Protein AF-A0A1F6RNA6-F1 (afdb_monomer_lite)

Sequence (163 aa):
MFTHADPSDFGRINEKRFFEIVRRLQYRAPHWFFTLERATVPTDVRGIDAFALIRKRSDPDTVIRVPIQIKSSKKGIEQHYRKHPSHWVDGVVLLVVNDIRNDREIFTEFLERLFEIWKKDWTYEPFFARLYAEPLDKRGRKIRDELIARESSRRKKPFSPEN

Radius of gyration: 17.15 Å; chains: 1; bounding box: 53×46×42 Å

Structure (mmCIF, N/CA/C/O backbone):
data_AF-A0A1F6RNA6-F1
#
_entry.id   AF-A0A1F6RNA6-F1
#
loop_
_atom_site.group_PDB
_atom_site.id
_atom_site.type_symbol
_atom_site.label_atom_id
_atom_site.label_alt_id
_atom_site.label_comp_id
_atom_site.label_asym_id
_atom_site.label_entity_id
_atom_site.label_seq_id
_atom_site.pdbx_PDB_ins_code
_atom_site.Cartn_x
_atom_site.Cartn_y
_atom_site.Cartn_z
_atom_site.occupancy
_atom_site.B_iso_or_equiv
_atom_site.auth_seq_id
_atom_site.auth_comp_id
_atom_site.auth_asym_id
_atom_site.auth_atom_id
_atom_site.pdbx_PDB_model_num
ATOM 1 N N . MET A 1 1 ? 34.340 -5.722 -5.968 1.00 32.03 1 MET A N 1
ATOM 2 C CA . MET A 1 1 ? 33.543 -5.915 -7.198 1.00 32.03 1 MET A CA 1
ATOM 3 C C . MET A 1 1 ? 32.099 -5.588 -6.835 1.00 32.03 1 MET A C 1
ATOM 5 O O . MET A 1 1 ? 31.457 -6.395 -6.179 1.00 32.03 1 MET A O 1
ATOM 9 N N . PHE A 1 2 ? 31.636 -4.363 -7.097 1.00 30.92 2 PHE A N 1
ATOM 10 C CA . PHE A 1 2 ? 30.261 -3.970 -6.775 1.00 30.92 2 PHE A CA 1
ATOM 11 C C . PHE A 1 2 ? 29.346 -4.549 -7.852 1.00 30.92 2 PHE A C 1
ATOM 13 O O . PHE A 1 2 ? 29.357 -4.092 -8.992 1.00 30.92 2 PHE A O 1
ATOM 20 N N . THR A 1 3 ? 28.606 -5.601 -7.519 1.00 35.97 3 THR A N 1
ATOM 21 C CA . THR A 1 3 ? 27.521 -6.087 -8.364 1.00 35.97 3 THR A CA 1
ATOM 22 C C . THR A 1 3 ? 26.463 -4.988 -8.408 1.00 35.97 3 THR A C 1
ATOM 24 O O . THR A 1 3 ? 25.811 -4.693 -7.408 1.00 35.97 3 THR A O 1
ATOM 27 N N . HIS A 1 4 ? 26.334 -4.319 -9.555 1.00 36.16 4 HIS A N 1
ATOM 28 C CA . HIS A 1 4 ? 25.225 -3.412 -9.822 1.00 36.16 4 HIS A CA 1
ATOM 29 C C . HIS A 1 4 ? 23.932 -4.232 -9.799 1.00 36.16 4 HIS A C 1
ATOM 31 O O . HIS A 1 4 ? 23.542 -4.810 -10.809 1.00 36.16 4 HIS A O 1
ATOM 37 N N . ALA A 1 5 ? 23.306 -4.342 -8.626 1.00 39.53 5 ALA A N 1
ATOM 38 C CA . ALA A 1 5 ? 21.959 -4.874 -8.521 1.00 39.53 5 ALA A CA 1
ATOM 39 C C . ALA A 1 5 ? 21.039 -4.023 -9.410 1.00 39.53 5 ALA A C 1
ATOM 41 O O . ALA A 1 5 ? 21.130 -2.791 -9.422 1.00 39.53 5 ALA A O 1
ATOM 42 N N . ASP A 1 6 ? 20.200 -4.689 -10.199 1.00 45.91 6 ASP A N 1
ATOM 43 C CA . ASP A 1 6 ? 19.258 -4.037 -11.100 1.00 45.91 6 ASP A CA 1
ATOM 44 C C . ASP A 1 6 ? 18.337 -3.116 -10.265 1.00 45.91 6 ASP A C 1
ATOM 46 O O . ASP A 1 6 ? 17.912 -3.502 -9.171 1.00 45.91 6 ASP A O 1
ATOM 50 N N . PRO A 1 7 ? 18.004 -1.892 -10.714 1.00 54.31 7 PRO A N 1
ATOM 51 C CA . PRO A 1 7 ? 17.048 -1.021 -10.023 1.00 54.31 7 PRO A CA 1
ATOM 52 C C . PRO A 1 7 ? 15.725 -1.714 -9.641 1.00 54.31 7 PRO A C 1
ATOM 54 O O . PRO A 1 7 ? 15.108 -1.359 -8.632 1.00 54.31 7 PRO A O 1
ATOM 57 N N . SER A 1 8 ? 15.304 -2.724 -10.410 1.00 59.47 8 SER A N 1
ATOM 58 C CA . SER A 1 8 ? 14.145 -3.566 -10.095 1.00 59.47 8 SER A CA 1
ATOM 59 C C . SER A 1 8 ? 14.354 -4.469 -8.870 1.00 59.47 8 SER A C 1
ATOM 61 O O . SER A 1 8 ? 13.407 -4.698 -8.112 1.00 59.47 8 SER A O 1
ATOM 63 N N . ASP A 1 9 ? 15.584 -4.910 -8.598 1.00 64.44 9 ASP A N 1
ATOM 64 C CA . ASP A 1 9 ? 15.924 -5.686 -7.404 1.00 64.44 9 ASP A CA 1
ATOM 65 C C . ASP A 1 9 ? 15.862 -4.823 -6.138 1.00 64.44 9 ASP A C 1
ATOM 67 O O . ASP A 1 9 ? 15.331 -5.272 -5.119 1.00 64.44 9 ASP A O 1
ATOM 71 N N . PHE A 1 10 ? 16.304 -3.561 -6.205 1.00 70.38 10 PHE A N 1
ATOM 72 C CA . PHE A 1 10 ? 16.179 -2.617 -5.087 1.00 70.38 10 PHE A CA 1
ATOM 73 C C . PHE A 1 10 ? 14.720 -2.285 -4.758 1.00 70.38 10 PHE A C 1
ATOM 75 O O . PHE A 1 10 ? 14.354 -2.222 -3.582 1.00 70.38 10 PHE A O 1
ATOM 82 N N . GLY A 1 11 ? 13.870 -2.102 -5.776 1.00 76.38 11 GLY A N 1
ATOM 83 C CA . GLY A 1 11 ? 12.427 -1.932 -5.579 1.00 76.38 11 GLY A CA 1
ATOM 84 C C . GLY A 1 11 ? 11.829 -3.109 -4.807 1.00 76.38 11 GLY A C 1
ATOM 85 O O . GLY A 1 11 ? 11.191 -2.920 -3.772 1.00 76.38 11 GLY A O 1
ATOM 86 N N . ARG A 1 12 ? 12.154 -4.333 -5.234 1.00 82.62 12 ARG A N 1
ATOM 87 C CA . ARG A 1 12 ? 11.665 -5.562 -4.602 1.00 82.62 12 ARG A CA 1
ATOM 88 C C . ARG A 1 12 ? 12.187 -5.767 -3.179 1.00 82.62 12 ARG A C 1
ATOM 90 O O . ARG A 1 12 ? 11.457 -6.281 -2.334 1.00 82.62 12 ARG A O 1
ATOM 97 N N . ILE A 1 13 ? 13.445 -5.420 -2.905 1.00 88.12 13 ILE A N 1
ATOM 98 C CA . ILE A 1 13 ? 14.023 -5.507 -1.553 1.00 88.12 13 ILE A CA 1
ATOM 99 C C . ILE A 1 13 ? 13.262 -4.583 -0.601 1.00 88.12 13 ILE A C 1
ATOM 101 O O . ILE A 1 13 ? 12.863 -5.019 0.478 1.00 88.12 13 ILE A O 1
ATOM 105 N N . ASN A 1 14 ? 13.006 -3.343 -1.018 1.00 90.00 14 ASN A N 1
ATOM 106 C CA . ASN A 1 14 ? 12.277 -2.370 -0.206 1.00 90.00 14 ASN A CA 1
ATOM 107 C C . ASN A 1 14 ? 10.819 -2.779 0.012 1.00 90.00 14 ASN A C 1
ATOM 109 O O . ASN A 1 14 ? 10.318 -2.700 1.132 1.00 90.00 14 ASN A O 1
ATOM 113 N N . GLU A 1 15 ? 10.162 -3.289 -1.027 1.00 92.00 15 GLU A N 1
ATOM 114 C CA . GLU A 1 15 ? 8.820 -3.845 -0.907 1.00 92.00 15 GLU A CA 1
ATOM 115 C C . GLU A 1 15 ? 8.806 -5.022 0.078 1.00 92.00 15 GLU A C 1
ATOM 117 O O . GLU A 1 15 ? 8.054 -5.014 1.051 1.00 92.00 15 GLU A O 1
ATOM 122 N N . LYS A 1 16 ? 9.688 -6.016 -0.098 1.00 93.00 16 LYS A N 1
ATOM 123 C CA . LYS A 1 16 ? 9.806 -7.158 0.821 1.00 93.00 16 LYS A CA 1
ATOM 124 C C . LYS A 1 16 ? 10.027 -6.702 2.264 1.00 93.00 16 LYS A C 1
ATOM 126 O O . LYS A 1 16 ? 9.330 -7.192 3.153 1.00 93.00 16 LYS A O 1
ATOM 131 N N . ARG A 1 17 ? 10.930 -5.744 2.477 1.00 94.38 17 ARG A N 1
ATOM 132 C CA . ARG A 1 17 ? 11.189 -5.160 3.793 1.00 94.38 17 ARG A CA 1
ATOM 133 C C . ARG A 1 17 ? 9.930 -4.534 4.387 1.00 94.38 17 ARG A C 1
ATOM 135 O O . ARG A 1 17 ? 9.650 -4.770 5.555 1.00 94.38 17 ARG A O 1
ATOM 142 N N . PHE A 1 18 ? 9.145 -3.788 3.610 1.00 96.62 18 PHE A N 1
ATOM 143 C CA . PHE A 1 18 ? 7.899 -3.196 4.102 1.00 96.62 18 PHE A CA 1
ATOM 144 C C . PHE A 1 18 ? 6.913 -4.249 4.623 1.00 96.62 18 PHE A C 1
ATOM 146 O O . PHE A 1 18 ? 6.406 -4.124 5.737 1.00 96.62 18 PHE A O 1
ATOM 153 N N . PHE A 1 19 ? 6.696 -5.328 3.867 1.00 96.38 19 PHE A N 1
ATOM 154 C CA . PHE A 1 19 ? 5.843 -6.431 4.321 1.00 96.38 19 PHE A CA 1
ATOM 155 C C . PHE A 1 19 ? 6.368 -7.078 5.611 1.00 96.38 19 PHE A C 1
ATOM 157 O O . PHE A 1 19 ? 5.586 -7.419 6.498 1.00 96.38 19 PHE A O 1
ATOM 164 N N . GLU A 1 20 ? 7.687 -7.230 5.746 1.00 96.25 20 GLU A N 1
ATOM 165 C CA . GLU A 1 20 ? 8.304 -7.752 6.968 1.00 96.25 20 GLU A CA 1
ATOM 166 C C . GLU A 1 20 ? 8.143 -6.804 8.161 1.00 96.25 20 GLU A C 1
ATOM 168 O O . GLU A 1 20 ? 7.859 -7.279 9.263 1.00 96.25 20 GLU A O 1
ATOM 173 N N . ILE A 1 21 ? 8.275 -5.489 7.952 1.00 96.25 21 ILE A N 1
ATOM 174 C CA . ILE A 1 21 ? 8.023 -4.456 8.967 1.00 96.25 21 ILE A CA 1
ATOM 175 C C . ILE A 1 21 ? 6.588 -4.576 9.479 1.00 96.25 21 ILE A C 1
ATOM 177 O O . ILE A 1 21 ? 6.386 -4.730 10.684 1.00 96.25 21 ILE A O 1
ATOM 181 N N . VAL A 1 22 ? 5.604 -4.554 8.573 1.00 96.56 22 VAL A N 1
ATOM 182 C CA . VAL A 1 22 ? 4.184 -4.612 8.943 1.00 96.56 22 VAL A CA 1
ATOM 183 C C . VAL A 1 22 ? 3.884 -5.906 9.687 1.00 96.56 22 VAL A C 1
ATOM 185 O O . VAL A 1 22 ? 3.354 -5.845 10.790 1.00 96.56 22 VAL A O 1
ATOM 188 N N . ARG A 1 23 ? 4.319 -7.062 9.171 1.00 95.62 23 ARG A N 1
ATOM 189 C CA . ARG A 1 23 ? 4.135 -8.358 9.844 1.00 95.62 23 ARG A CA 1
ATOM 190 C C . ARG A 1 23 ? 4.731 -8.375 11.254 1.00 95.62 23 ARG A C 1
ATOM 192 O O . ARG A 1 23 ? 4.110 -8.887 12.178 1.00 95.62 23 ARG A O 1
ATOM 199 N N . ARG A 1 24 ? 5.943 -7.836 11.433 1.00 95.81 24 ARG A N 1
ATOM 200 C CA . ARG A 1 24 ? 6.630 -7.814 12.736 1.00 95.81 24 ARG A CA 1
ATOM 201 C C . ARG A 1 24 ? 5.976 -6.862 13.729 1.00 95.81 24 ARG A C 1
ATOM 203 O O . ARG A 1 24 ? 6.027 -7.136 14.922 1.00 95.81 24 ARG A O 1
ATOM 210 N N . LEU A 1 25 ? 5.423 -5.744 13.265 1.00 95.19 25 LEU A N 1
ATOM 211 C CA . LEU A 1 25 ? 4.886 -4.679 14.118 1.00 95.19 25 LEU A CA 1
ATOM 212 C C . LEU A 1 25 ? 3.356 -4.676 14.212 1.00 95.19 25 LEU A C 1
ATOM 214 O O . LEU A 1 25 ? 2.805 -3.867 14.952 1.00 95.19 25 LEU A O 1
ATOM 218 N N . GLN A 1 26 ? 2.674 -5.607 13.543 1.00 93.69 26 GLN A N 1
ATOM 219 C CA . GLN A 1 26 ? 1.212 -5.705 13.505 1.00 93.69 26 GLN A CA 1
ATOM 220 C C . GLN A 1 26 ? 0.562 -5.784 14.890 1.00 93.69 26 GLN A C 1
ATOM 222 O O . GLN A 1 26 ? -0.517 -5.240 15.077 1.00 93.69 26 GLN A O 1
ATOM 227 N N . TYR A 1 27 ? 1.228 -6.370 15.888 1.00 92.94 27 TYR A N 1
ATOM 228 C CA . TYR A 1 27 ? 0.729 -6.403 17.272 1.00 92.94 27 TYR A CA 1
ATOM 229 C C . TYR A 1 27 ? 0.565 -5.008 17.910 1.00 92.94 27 TYR A C 1
ATOM 231 O O . TYR A 1 27 ? -0.101 -4.877 18.931 1.00 92.94 27 TYR A O 1
ATOM 239 N N . ARG A 1 28 ? 1.197 -3.971 17.340 1.00 93.75 28 ARG A N 1
ATOM 240 C CA . ARG A 1 28 ? 1.052 -2.564 17.750 1.00 93.75 28 ARG A CA 1
ATOM 241 C C . ARG A 1 28 ? -0.011 -1.821 16.949 1.00 93.75 28 ARG A C 1
ATOM 243 O O . ARG A 1 28 ? -0.246 -0.644 17.212 1.00 93.75 28 ARG A O 1
ATOM 250 N N . ALA A 1 29 ? -0.575 -2.455 15.926 1.00 94.81 29 ALA A N 1
ATOM 251 C CA . ALA A 1 29 ? -1.545 -1.810 15.073 1.00 94.81 29 ALA A CA 1
ATOM 252 C C . ALA A 1 29 ? -2.869 -1.599 15.828 1.00 94.81 29 ALA A C 1
ATOM 254 O O . ALA A 1 29 ? -3.242 -2.410 16.680 1.00 94.81 29 ALA A O 1
ATOM 255 N N . PRO A 1 30 ? -3.596 -0.518 15.525 1.00 96.06 30 PRO A N 1
ATOM 256 C CA . PRO A 1 30 ? -4.921 -0.293 16.080 1.00 96.06 30 PRO A CA 1
ATOM 257 C C . PRO A 1 30 ? -5.912 -1.361 15.598 1.00 96.06 30 PRO A C 1
ATOM 259 O O . PRO A 1 30 ? -5.775 -1.902 14.506 1.00 96.06 30 PRO A O 1
ATOM 262 N N . HIS A 1 31 ? -6.966 -1.607 16.381 1.00 95.19 31 HIS A N 1
ATOM 263 C CA . HIS A 1 31 ? -7.971 -2.652 16.119 1.00 95.19 31 HIS A CA 1
ATOM 264 C C . HIS A 1 31 ? -8.744 -2.493 14.794 1.00 95.19 31 HIS A C 1
ATOM 266 O O . HIS A 1 31 ? -9.421 -3.429 14.359 1.00 95.19 31 HIS A O 1
ATOM 272 N N . TRP A 1 32 ? -8.699 -1.306 14.180 1.00 96.31 32 TRP A N 1
ATOM 273 C CA . TRP A 1 32 ? -9.286 -1.048 12.867 1.00 96.31 32 TRP A CA 1
ATOM 274 C C . TRP A 1 32 ? -8.375 -1.491 11.716 1.00 96.31 32 TRP A C 1
ATOM 276 O O . TRP A 1 32 ? -8.862 -1.640 10.602 1.00 96.31 32 TRP A O 1
ATOM 286 N N . PHE A 1 33 ? -7.081 -1.729 11.949 1.00 97.38 33 PHE A N 1
ATOM 287 C CA . PHE A 1 33 ? -6.173 -2.308 10.961 1.00 97.38 33 PHE A CA 1
ATOM 288 C C . PHE A 1 33 ? -6.158 -3.830 11.100 1.00 97.38 33 PHE A C 1
ATOM 290 O O . PHE A 1 33 ? -5.883 -4.356 12.176 1.00 97.38 33 PHE A O 1
ATOM 297 N N . PHE A 1 34 ? -6.430 -4.539 10.006 1.00 93.00 34 PHE A N 1
ATOM 298 C CA . PHE A 1 34 ? -6.501 -5.995 10.016 1.00 93.00 34 PHE A CA 1
ATOM 299 C C . PHE A 1 34 ? -5.202 -6.638 9.536 1.00 93.00 34 PHE A C 1
ATOM 301 O O . PHE A 1 34 ? -4.567 -7.373 10.287 1.00 93.00 34 PHE A O 1
ATOM 308 N N . THR A 1 35 ? -4.802 -6.378 8.289 1.00 94.94 35 THR A N 1
ATOM 309 C CA . THR A 1 35 ? -3.617 -6.995 7.676 1.00 94.94 35 THR A CA 1
ATOM 310 C C . THR A 1 35 ? -3.173 -6.242 6.417 1.00 94.94 35 THR A C 1
ATOM 312 O O . THR A 1 35 ? -3.804 -5.272 5.993 1.00 94.94 35 THR A O 1
ATOM 315 N N . LEU A 1 36 ? -2.083 -6.707 5.808 1.00 96.69 36 LEU A N 1
ATOM 316 C CA . LEU A 1 36 ? -1.556 -6.233 4.534 1.00 96.69 36 LEU A CA 1
ATOM 317 C C . LEU A 1 36 ? -1.461 -7.394 3.531 1.00 96.69 36 LEU A C 1
ATOM 319 O O . LEU A 1 36 ? -0.827 -8.412 3.802 1.00 96.69 36 LEU A O 1
ATOM 323 N N . GLU A 1 37 ? -2.048 -7.214 2.352 1.00 95.75 37 GLU A N 1
ATOM 324 C CA . GLU A 1 37 ? -2.009 -8.160 1.235 1.00 95.75 37 GLU A CA 1
ATOM 325 C C . GLU A 1 37 ? -1.065 -7.674 0.135 1.00 95.75 37 GLU A C 1
ATOM 327 O O . GLU A 1 37 ? -1.009 -6.483 -0.169 1.00 95.75 37 GLU A O 1
ATOM 332 N N . ARG A 1 38 ? -0.352 -8.602 -0.511 1.00 94.88 38 ARG A N 1
ATOM 333 C CA . ARG A 1 38 ? 0.388 -8.304 -1.746 1.00 94.88 38 ARG A CA 1
ATOM 334 C C . ARG A 1 38 ? -0.584 -8.122 -2.902 1.00 94.88 38 ARG A C 1
ATOM 336 O O . ARG A 1 38 ? -1.554 -8.871 -3.022 1.00 94.88 38 ARG A O 1
ATOM 343 N N . ALA A 1 39 ? -0.307 -7.153 -3.766 1.00 92.94 39 ALA A N 1
ATOM 344 C CA . ALA A 1 39 ? -1.038 -7.011 -5.009 1.00 92.94 39 ALA A CA 1
ATOM 345 C C . ALA A 1 39 ? -0.788 -8.213 -5.933 1.00 92.94 39 ALA A C 1
ATOM 347 O O . ALA A 1 39 ? 0.283 -8.821 -5.938 1.00 92.94 39 ALA A O 1
ATOM 348 N N . THR A 1 40 ? -1.795 -8.558 -6.733 1.00 88.81 40 THR A N 1
ATOM 349 C CA . THR A 1 40 ? -1.621 -9.536 -7.812 1.00 88.81 40 THR A CA 1
ATOM 350 C C . THR A 1 40 ? -0.812 -8.917 -8.949 1.00 88.81 40 THR A C 1
ATOM 352 O O . THR A 1 40 ? -0.833 -7.698 -9.113 1.00 88.81 40 THR A O 1
ATOM 355 N N . VAL A 1 41 ? -0.164 -9.733 -9.789 1.00 85.56 41 VAL A N 1
ATOM 356 C CA . VAL A 1 41 ? 0.604 -9.230 -10.945 1.00 85.56 41 VAL A CA 1
ATOM 357 C C . VAL A 1 41 ? -0.205 -8.249 -11.817 1.00 85.56 41 VAL A C 1
ATOM 359 O O . VAL A 1 41 ? 0.323 -7.185 -12.135 1.00 85.56 41 VAL A O 1
ATOM 362 N N . PRO A 1 42 ? -1.481 -8.514 -12.181 1.00 85.81 42 PRO A N 1
ATOM 363 C CA . PRO A 1 42 ? -2.299 -7.548 -12.922 1.00 85.81 42 PRO A CA 1
ATOM 364 C C . PRO A 1 42 ? -2.531 -6.208 -12.216 1.00 85.81 42 PRO A C 1
ATOM 366 O O . PRO A 1 42 ? -2.769 -5.209 -12.890 1.00 85.81 42 PRO A O 1
ATOM 369 N N . THR A 1 43 ? -2.506 -6.180 -10.887 1.00 89.31 43 THR A N 1
ATOM 370 C CA . THR A 1 43 ? -2.680 -4.959 -10.094 1.00 89.31 43 THR A CA 1
ATOM 371 C C . THR A 1 43 ? -1.347 -4.218 -9.926 1.00 89.31 43 THR A C 1
ATOM 373 O O . THR A 1 43 ? -1.305 -3.003 -10.096 1.00 89.31 43 THR A O 1
ATOM 376 N N . ASP A 1 44 ? -0.255 -4.949 -9.696 1.00 87.81 44 ASP A N 1
ATOM 377 C CA . ASP A 1 44 ? 1.115 -4.425 -9.579 1.00 87.81 44 ASP A CA 1
ATOM 378 C C . ASP A 1 44 ? 1.529 -3.635 -10.826 1.00 87.81 44 ASP A C 1
ATOM 380 O O . ASP A 1 44 ? 1.917 -2.468 -10.756 1.00 87.81 44 ASP A O 1
ATOM 384 N N . VAL A 1 45 ? 1.282 -4.184 -12.020 1.00 86.62 45 VAL A N 1
ATOM 385 C CA . VAL A 1 45 ? 1.578 -3.468 -13.277 1.00 86.62 45 VAL A CA 1
ATOM 386 C C . VAL A 1 45 ? 0.798 -2.159 -13.446 1.00 86.62 45 VAL A C 1
ATOM 388 O O . VAL A 1 45 ? 1.205 -1.297 -14.234 1.00 86.62 45 VAL A O 1
ATOM 391 N N . ARG A 1 46 ? -0.301 -1.989 -12.702 1.00 89.75 46 ARG A N 1
ATOM 392 C CA . ARG A 1 46 ? -1.108 -0.763 -12.662 1.00 89.75 46 ARG A CA 1
ATOM 393 C C . ARG A 1 46 ? -0.652 0.210 -11.577 1.00 89.75 46 ARG A C 1
ATOM 395 O O . ARG A 1 46 ? -1.268 1.256 -11.422 1.00 89.75 46 ARG A O 1
ATOM 402 N N . GLY A 1 47 ? 0.441 -0.083 -10.880 1.00 90.31 47 GLY A N 1
ATOM 403 C CA . GLY A 1 47 ? 1.028 0.801 -9.885 1.00 90.31 47 GLY A CA 1
ATOM 404 C C . GLY A 1 47 ? 0.324 0.726 -8.534 1.00 90.31 47 GLY A C 1
ATOM 405 O O . GLY A 1 47 ? 0.047 1.772 -7.942 1.00 90.31 47 GLY A O 1
ATOM 406 N N . ILE A 1 48 ? 0.022 -0.491 -8.080 1.00 94.69 48 ILE A N 1
ATOM 407 C CA . ILE A 1 48 ? -0.395 -0.792 -6.709 1.00 94.69 48 ILE A CA 1
ATOM 408 C C . ILE A 1 48 ? 0.395 -2.017 -6.249 1.00 94.69 48 ILE A C 1
ATOM 410 O O . ILE A 1 48 ? 0.187 -3.099 -6.785 1.00 94.69 48 ILE A O 1
ATOM 414 N N . ASP A 1 49 ? 1.245 -1.872 -5.236 1.00 94.75 49 ASP A N 1
ATOM 415 C CA . ASP A 1 49 ? 2.099 -2.968 -4.753 1.00 94.75 49 ASP A CA 1
ATOM 416 C C . ASP A 1 49 ? 1.398 -3.807 -3.666 1.00 94.75 49 ASP A C 1
ATOM 418 O O . ASP A 1 49 ? 1.696 -4.990 -3.471 1.00 94.75 49 ASP A O 1
ATOM 422 N N . ALA A 1 50 ? 0.466 -3.202 -2.920 1.00 96.94 50 ALA A N 1
ATOM 423 C CA . ALA A 1 50 ? -0.190 -3.843 -1.783 1.00 96.94 50 ALA A CA 1
ATOM 424 C C . ALA A 1 50 ? -1.599 -3.299 -1.507 1.00 96.94 50 ALA A C 1
ATOM 426 O O . ALA A 1 50 ? -1.982 -2.231 -1.987 1.00 96.94 50 ALA A O 1
ATOM 427 N N . PHE A 1 51 ? -2.343 -4.014 -0.664 1.00 97.69 51 PHE A N 1
ATOM 428 C CA . PHE A 1 51 ? -3.605 -3.561 -0.087 1.00 97.69 51 PHE A CA 1
ATOM 429 C C . PHE A 1 51 ? -3.561 -3.650 1.433 1.00 97.69 51 PHE A C 1
ATOM 431 O O . PHE A 1 51 ? -3.324 -4.723 1.984 1.00 97.69 51 PHE A O 1
ATOM 438 N N . ALA A 1 52 ? -3.822 -2.540 2.118 1.00 97.69 52 ALA A N 1
ATOM 439 C CA . ALA A 1 52 ? -4.084 -2.561 3.550 1.00 97.69 52 ALA A CA 1
ATOM 440 C C . ALA A 1 52 ? -5.571 -2.826 3.790 1.00 97.69 52 ALA A C 1
ATOM 442 O O . ALA A 1 52 ? -6.423 -2.122 3.248 1.00 97.69 52 ALA A O 1
ATOM 443 N N . LEU A 1 53 ? -5.880 -3.835 4.597 1.00 97.12 53 LEU A N 1
ATOM 444 C CA . LEU A 1 53 ? -7.248 -4.163 4.977 1.00 97.12 53 LEU A CA 1
ATOM 445 C C . LEU A 1 53 ? -7.563 -3.449 6.285 1.00 97.12 53 LEU A C 1
ATOM 447 O O . LEU A 1 53 ? -6.924 -3.716 7.307 1.00 97.12 53 LEU A O 1
ATOM 451 N N . ILE A 1 54 ? -8.536 -2.543 6.246 1.00 96.81 54 ILE A N 1
ATOM 452 C CA . ILE A 1 54 ? -8.992 -1.799 7.422 1.00 96.81 54 ILE A CA 1
ATOM 453 C C . ILE A 1 54 ? -10.507 -1.910 7.568 1.00 96.81 54 ILE A C 1
ATOM 455 O O . ILE A 1 54 ? -11.224 -1.973 6.574 1.00 96.81 54 ILE A O 1
ATOM 459 N N . ARG A 1 55 ? -11.000 -1.924 8.803 1.00 95.88 55 ARG A N 1
ATOM 460 C CA . ARG A 1 55 ? -12.433 -1.842 9.105 1.00 95.88 55 ARG A CA 1
ATOM 461 C C . ARG A 1 55 ? -12.932 -0.427 8.863 1.00 95.88 55 ARG A C 1
ATOM 463 O O . ARG A 1 55 ? -12.228 0.526 9.206 1.00 95.88 55 ARG A O 1
ATOM 470 N N . LYS A 1 56 ? -14.134 -0.273 8.309 1.00 94.56 56 LYS A N 1
ATOM 471 C CA . LYS A 1 56 ? -14.758 1.047 8.189 1.00 94.56 56 LYS A CA 1
ATOM 472 C C . LYS A 1 56 ? -15.035 1.620 9.572 1.00 94.56 56 LYS A C 1
ATOM 474 O O . LYS A 1 56 ? -15.173 0.904 10.562 1.00 94.56 56 LYS A O 1
ATOM 479 N N . ARG A 1 57 ? -15.068 2.948 9.646 1.00 93.75 57 ARG A N 1
ATOM 480 C CA . ARG A 1 57 ? -15.352 3.640 10.902 1.00 93.75 57 ARG A CA 1
ATOM 481 C C . ARG A 1 57 ? -16.850 3.647 11.184 1.00 93.75 57 ARG A C 1
ATOM 483 O O . ARG A 1 57 ? -17.237 3.506 12.339 1.00 93.75 57 ARG A O 1
ATOM 490 N N . SER A 1 58 ? -17.661 3.848 10.144 1.00 94.50 58 SER A N 1
ATOM 491 C CA . SER A 1 58 ? -19.126 3.854 10.245 1.00 94.50 58 SER A CA 1
ATOM 492 C C . SER A 1 58 ? -19.715 2.458 10.450 1.00 94.50 58 SER A C 1
ATOM 494 O O . SER A 1 58 ? -20.760 2.331 11.080 1.00 94.50 58 SER A O 1
ATOM 496 N N . ASP A 1 59 ? -19.025 1.434 9.947 1.00 94.50 59 ASP A N 1
ATOM 497 C CA . ASP A 1 59 ? -19.445 0.036 9.978 1.00 94.50 59 ASP A CA 1
ATOM 498 C C . ASP A 1 59 ? -18.238 -0.885 10.255 1.00 94.50 59 ASP A C 1
ATOM 500 O O . ASP A 1 59 ? -17.522 -1.275 9.325 1.00 94.50 59 ASP A O 1
ATOM 504 N N . PRO A 1 60 ? -17.970 -1.216 11.532 1.00 90.00 60 PRO A N 1
ATOM 505 C CA . PRO A 1 60 ? -16.820 -2.031 11.922 1.00 90.00 60 PRO A CA 1
ATOM 506 C C . PRO A 1 60 ? -16.811 -3.460 11.362 1.00 90.00 60 PRO A C 1
ATOM 508 O O . PRO A 1 60 ? -15.744 -4.083 11.348 1.00 90.00 60 PRO A O 1
ATOM 511 N N . ASP A 1 61 ? -17.957 -3.973 10.904 1.00 92.88 61 ASP A N 1
ATOM 512 C CA . ASP A 1 61 ? -18.066 -5.309 10.310 1.00 92.88 61 ASP A CA 1
ATOM 513 C C . ASP A 1 61 ? -17.655 -5.313 8.830 1.00 92.88 61 ASP A C 1
ATOM 515 O O . ASP A 1 61 ? -17.270 -6.350 8.282 1.00 92.88 61 ASP A O 1
ATOM 519 N N . THR A 1 62 ? -17.634 -4.140 8.193 1.00 94.12 62 THR A N 1
ATOM 520 C CA . THR A 1 62 ? -17.172 -3.978 6.815 1.00 94.12 62 THR A CA 1
ATOM 521 C C . THR A 1 62 ? -15.670 -3.699 6.760 1.00 94.12 62 THR A C 1
ATOM 523 O O . THR A 1 62 ? -15.157 -2.744 7.346 1.00 94.12 62 THR A O 1
ATOM 526 N N . VAL A 1 63 ? -14.948 -4.501 5.972 1.00 94.69 63 VAL A N 1
ATOM 527 C CA . VAL A 1 63 ? -13.524 -4.300 5.664 1.00 94.69 63 VAL A CA 1
ATOM 528 C C . VAL A 1 63 ? -13.372 -3.671 4.283 1.00 94.69 63 VAL A C 1
ATOM 530 O O . VAL A 1 63 ? -13.912 -4.169 3.299 1.00 94.69 63 VAL A O 1
ATOM 533 N N . ILE A 1 64 ? -12.569 -2.613 4.197 1.00 95.00 64 ILE A N 1
ATOM 534 C CA . ILE A 1 64 ? -12.166 -1.981 2.940 1.00 95.00 64 ILE A CA 1
ATOM 535 C C . ILE A 1 64 ? -10.701 -2.274 2.626 1.00 95.00 64 ILE A C 1
ATOM 537 O O . ILE A 1 64 ? -9.868 -2.467 3.515 1.00 95.00 64 ILE A O 1
ATOM 541 N N . ARG A 1 65 ? -10.384 -2.276 1.329 1.00 95.94 65 ARG A N 1
ATOM 542 C CA . ARG A 1 65 ? -9.029 -2.467 0.804 1.00 95.94 65 ARG A CA 1
ATOM 543 C C . ARG A 1 65 ? -8.471 -1.117 0.381 1.00 95.94 65 ARG A C 1
ATOM 545 O O . ARG A 1 65 ? -8.933 -0.540 -0.597 1.00 95.94 65 ARG A O 1
ATOM 552 N N . VAL A 1 66 ? -7.473 -0.628 1.105 1.00 96.88 66 VAL A N 1
ATOM 553 C CA . VAL A 1 66 ? -6.781 0.622 0.785 1.00 96.88 66 VAL A CA 1
ATOM 554 C C . VAL A 1 66 ? -5.577 0.306 -0.107 1.00 96.88 66 VAL A C 1
ATOM 556 O O . VAL A 1 66 ? -4.687 -0.426 0.334 1.00 96.88 66 VAL A O 1
ATOM 559 N N . PRO A 1 67 ? -5.526 0.811 -1.351 1.00 97.38 67 PRO A N 1
ATOM 560 C CA . PRO A 1 67 ? -4.407 0.592 -2.258 1.00 97.38 67 PRO A CA 1
ATOM 561 C C . PRO A 1 67 ? -3.148 1.315 -1.775 1.00 97.38 67 PRO A C 1
ATOM 563 O O . PRO A 1 67 ? -3.179 2.506 -1.458 1.00 97.38 67 PRO A O 1
ATOM 566 N N . ILE A 1 68 ? -2.028 0.595 -1.768 1.00 97.44 68 ILE A N 1
ATOM 567 C CA . ILE A 1 68 ? -0.720 1.087 -1.342 1.00 97.44 68 ILE A CA 1
ATOM 568 C C . ILE A 1 68 ? 0.273 0.955 -2.497 1.00 97.44 68 ILE A C 1
ATOM 570 O O . ILE A 1 68 ? 0.349 -0.087 -3.149 1.00 97.44 68 ILE A O 1
ATOM 574 N N . GLN A 1 69 ? 1.093 1.980 -2.700 1.00 96.25 69 GLN A N 1
ATOM 575 C CA . GLN A 1 69 ? 2.282 1.914 -3.543 1.00 96.25 69 GLN A CA 1
ATOM 576 C C . GLN A 1 69 ? 3.522 2.251 -2.715 1.00 96.25 69 GLN A C 1
ATOM 578 O O . GLN A 1 69 ? 3.596 3.266 -2.027 1.00 96.25 69 GLN A O 1
ATOM 583 N N . ILE A 1 70 ? 4.542 1.421 -2.836 1.00 95.94 70 ILE A N 1
ATOM 584 C CA . ILE A 1 70 ? 5.836 1.566 -2.190 1.00 95.94 70 ILE A CA 1
ATOM 585 C C . ILE A 1 70 ? 6.823 2.105 -3.227 1.00 95.94 70 ILE A C 1
ATOM 587 O O . ILE A 1 70 ? 6.874 1.676 -4.381 1.00 95.94 70 ILE A O 1
ATOM 591 N N . LYS A 1 71 ? 7.615 3.097 -2.831 1.00 94.38 71 LYS A N 1
ATOM 592 C CA . LYS A 1 71 ? 8.703 3.664 -3.633 1.00 94.38 71 LYS A CA 1
ATOM 593 C C . LYS A 1 71 ? 9.967 3.745 -2.790 1.00 94.38 71 LYS A C 1
ATOM 595 O O . LYS A 1 71 ? 9.909 3.871 -1.575 1.00 94.38 71 LYS A O 1
ATOM 600 N N . SER A 1 72 ? 11.125 3.743 -3.440 1.00 93.00 72 SER A N 1
ATOM 601 C CA . SER A 1 72 ? 12.416 3.900 -2.756 1.00 93.00 72 SER A CA 1
ATOM 602 C C . SER A 1 72 ? 12.762 5.356 -2.421 1.00 93.00 72 SER A C 1
ATOM 604 O O . SER A 1 72 ? 13.643 5.624 -1.605 1.00 93.00 72 SER A O 1
ATOM 606 N N . SER A 1 73 ? 12.080 6.325 -3.041 1.00 93.31 73 SER A N 1
ATOM 607 C CA . SER A 1 73 ? 12.373 7.752 -2.875 1.00 93.31 73 SER A CA 1
ATOM 608 C C . SER A 1 73 ? 11.161 8.644 -3.146 1.00 93.31 73 SER A C 1
ATOM 610 O O . SER A 1 73 ? 10.225 8.249 -3.845 1.00 93.31 73 SER A O 1
ATOM 612 N N . LYS A 1 74 ? 11.224 9.895 -2.664 1.00 92.31 74 LYS A N 1
ATOM 613 C CA . LYS A 1 74 ? 10.236 10.946 -2.973 1.00 92.31 74 LYS A CA 1
ATOM 614 C C . LYS A 1 74 ? 10.144 11.235 -4.476 1.00 92.31 74 LYS A C 1
ATOM 616 O O . LYS A 1 74 ? 9.048 11.335 -5.012 1.00 92.31 74 LYS A O 1
ATOM 621 N N . LYS A 1 75 ? 11.277 11.246 -5.187 1.00 93.12 75 LYS A N 1
ATOM 622 C CA . LYS A 1 75 ? 11.300 11.377 -6.655 1.00 93.12 75 LYS A CA 1
ATOM 623 C C . LYS A 1 75 ? 10.525 10.244 -7.345 1.00 93.12 75 LYS A C 1
ATOM 625 O O . LYS A 1 75 ? 9.856 10.473 -8.348 1.00 93.12 75 LYS A O 1
ATOM 630 N N . GLY A 1 76 ? 10.571 9.031 -6.790 1.00 91.31 76 GLY A N 1
ATOM 631 C CA . GLY A 1 76 ? 9.769 7.900 -7.265 1.00 91.31 76 GLY A CA 1
ATOM 632 C C . GLY A 1 76 ? 8.259 8.101 -7.086 1.00 91.31 76 GLY A C 1
ATOM 633 O O . GLY A 1 76 ? 7.489 7.630 -7.920 1.00 91.31 76 GLY A O 1
ATOM 634 N N . ILE A 1 77 ? 7.834 8.829 -6.048 1.00 91.81 77 ILE A N 1
ATOM 635 C CA . ILE A 1 77 ? 6.429 9.219 -5.841 1.00 91.81 77 ILE A CA 1
ATOM 636 C C . ILE A 1 77 ? 5.994 10.234 -6.904 1.00 91.81 77 ILE A C 1
ATOM 638 O O . ILE A 1 77 ? 4.952 10.061 -7.526 1.00 91.81 77 ILE A O 1
ATOM 642 N N . GLU A 1 78 ? 6.804 11.256 -7.180 1.00 92.12 78 GLU A N 1
ATOM 643 C CA . GLU A 1 78 ? 6.492 12.239 -8.230 1.00 92.12 78 GLU A CA 1
ATOM 644 C C . GLU A 1 78 ? 6.345 11.576 -9.605 1.00 92.12 78 GLU A C 1
ATOM 646 O O . GLU A 1 78 ? 5.403 11.851 -10.348 1.00 92.12 78 GLU A O 1
ATOM 651 N N . GLN A 1 79 ? 7.257 10.660 -9.939 1.00 91.69 79 GLN A N 1
ATOM 652 C CA . GLN A 1 79 ? 7.179 9.878 -11.173 1.00 91.69 79 GLN A CA 1
ATOM 653 C C . GLN A 1 79 ? 5.930 8.993 -11.217 1.00 91.69 79 GLN A C 1
ATOM 655 O O . GLN A 1 79 ? 5.333 8.839 -12.283 1.00 91.69 79 GLN A O 1
ATOM 660 N N . HIS A 1 80 ? 5.520 8.441 -10.071 1.00 91.50 80 HIS A N 1
ATOM 661 C CA . HIS A 1 80 ? 4.293 7.661 -9.962 1.00 91.50 80 HIS A CA 1
ATOM 662 C C . HIS A 1 80 ? 3.075 8.485 -10.354 1.00 91.50 80 HIS A C 1
ATOM 664 O O . HIS A 1 80 ? 2.326 8.063 -11.225 1.00 91.50 80 HIS A O 1
ATOM 670 N N . TYR A 1 81 ? 2.910 9.676 -9.779 1.00 89.88 81 TYR A N 1
ATOM 671 C CA . TYR A 1 81 ? 1.757 10.525 -10.076 1.00 89.88 81 TYR A CA 1
ATOM 672 C C . TYR A 1 81 ? 1.761 11.080 -11.496 1.00 89.88 81 TYR A C 1
ATOM 674 O O . TYR A 1 81 ? 0.699 11.242 -12.085 1.00 89.88 81 TYR A O 1
ATOM 682 N N . ARG A 1 82 ? 2.933 11.302 -12.100 1.00 89.12 82 ARG A N 1
ATOM 683 C CA . ARG A 1 82 ? 3.000 11.639 -13.532 1.00 89.12 82 ARG A CA 1
ATOM 684 C C . ARG A 1 82 ? 2.486 10.504 -14.416 1.00 89.12 82 ARG A C 1
ATOM 686 O O . ARG A 1 82 ? 1.872 10.768 -15.441 1.00 89.12 82 ARG A O 1
ATOM 693 N N . LYS A 1 83 ? 2.753 9.253 -14.034 1.00 87.88 83 LYS A N 1
ATOM 694 C CA . LYS A 1 83 ? 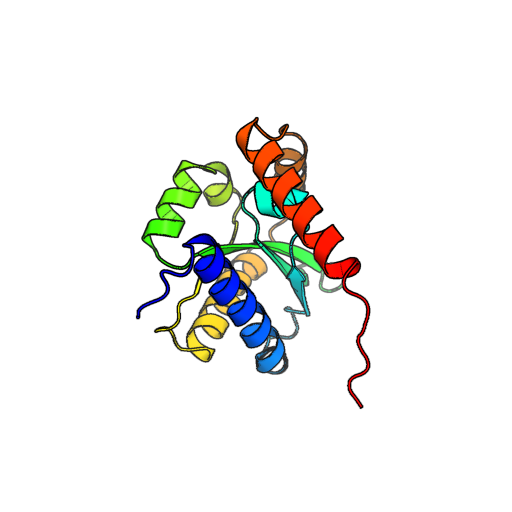2.311 8.067 -14.778 1.00 87.88 83 LYS A CA 1
ATOM 695 C C . LYS A 1 83 ? 0.859 7.686 -14.465 1.00 87.88 83 LYS A C 1
ATOM 697 O O . LYS A 1 83 ? 0.162 7.197 -15.345 1.00 87.88 83 LYS A O 1
ATOM 702 N N . HIS A 1 84 ? 0.420 7.913 -13.231 1.00 87.62 84 HIS A N 1
ATOM 703 C CA . HIS A 1 84 ? -0.893 7.544 -12.712 1.00 87.62 84 HIS A CA 1
ATOM 704 C C . HIS A 1 84 ? -1.554 8.744 -12.004 1.00 87.62 84 HIS A C 1
ATOM 706 O O . HIS A 1 84 ? -1.657 8.747 -10.774 1.00 87.62 84 HIS A O 1
ATOM 712 N N . PRO A 1 85 ? -1.994 9.784 -12.740 1.00 85.44 85 PRO A N 1
ATOM 713 C CA . PRO A 1 85 ? -2.506 11.014 -12.127 1.00 85.44 85 PRO A CA 1
ATOM 714 C C . PRO A 1 85 ? -3.735 10.794 -11.238 1.00 85.44 85 PRO A C 1
ATOM 716 O O . PRO A 1 85 ? -3.865 11.426 -10.190 1.00 85.44 85 PRO A O 1
ATOM 719 N N . SER A 1 86 ? -4.605 9.852 -11.613 1.00 85.12 86 SER A N 1
ATOM 720 C CA . SER A 1 86 ? -5.805 9.492 -10.848 1.00 85.12 86 SER A CA 1
ATOM 721 C C . SER A 1 86 ? -5.485 8.968 -9.447 1.00 85.12 86 SER A C 1
ATOM 723 O O . SER A 1 86 ? -6.253 9.209 -8.523 1.00 85.12 86 SER A O 1
ATOM 725 N N . HIS A 1 87 ? -4.319 8.345 -9.241 1.00 89.69 87 HIS A N 1
ATOM 726 C CA . HIS A 1 87 ? -3.954 7.750 -7.951 1.00 89.69 87 HIS A CA 1
ATOM 727 C C . HIS A 1 87 ? -3.817 8.795 -6.831 1.00 89.69 87 HIS A C 1
ATOM 729 O O . HIS A 1 87 ? -4.002 8.449 -5.667 1.00 89.69 87 HIS A O 1
ATOM 735 N N . TRP A 1 88 ? -3.520 10.060 -7.163 1.00 81.81 88 TRP A N 1
ATOM 736 C CA . TRP A 1 88 ? -3.516 11.158 -6.186 1.00 81.81 88 TRP A CA 1
ATOM 737 C C . TRP A 1 88 ? -4.929 11.456 -5.683 1.00 81.81 88 TRP A C 1
ATOM 739 O O . TRP A 1 88 ? -5.167 11.539 -4.481 1.00 81.81 88 TRP A O 1
ATOM 749 N N . VAL A 1 89 ? -5.866 11.607 -6.620 1.00 82.81 89 VAL A N 1
ATOM 750 C CA . VAL A 1 89 ? -7.264 11.958 -6.33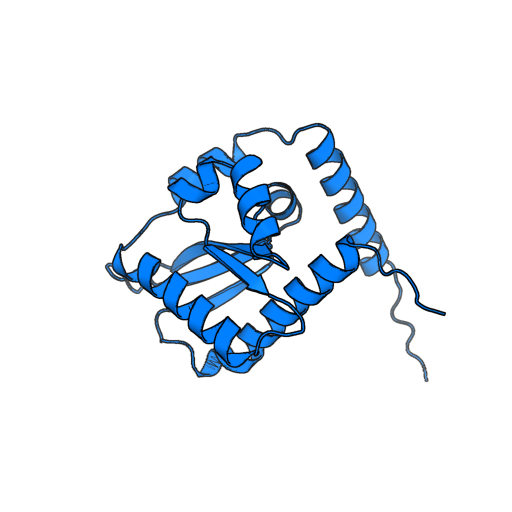5 1.00 82.81 89 VAL A CA 1
ATOM 751 C C . VAL A 1 89 ? -7.974 10.808 -5.627 1.00 82.81 89 VAL A C 1
ATOM 753 O O . VAL A 1 89 ? -8.745 11.029 -4.698 1.00 82.81 89 VAL A O 1
ATOM 756 N N . ASP A 1 90 ? -7.657 9.583 -6.031 1.00 83.88 90 ASP A N 1
ATOM 757 C CA . ASP A 1 90 ? -8.302 8.369 -5.547 1.00 83.88 90 ASP A CA 1
ATOM 758 C C . ASP A 1 90 ? -7.746 7.860 -4.216 1.00 83.88 90 ASP A C 1
ATOM 760 O O . ASP A 1 90 ? -8.222 6.851 -3.710 1.00 83.88 90 ASP A O 1
ATOM 764 N N . GLY A 1 91 ? -6.769 8.558 -3.627 1.00 84.19 91 GLY A N 1
ATOM 765 C CA . GLY A 1 91 ? -6.294 8.274 -2.275 1.00 84.19 91 GLY A CA 1
ATOM 766 C C . GLY A 1 91 ? -5.352 7.075 -2.164 1.00 84.19 91 GLY A C 1
ATOM 767 O O . GLY A 1 91 ? -5.234 6.503 -1.081 1.00 84.19 91 GLY A O 1
ATOM 768 N N . VAL A 1 92 ? -4.653 6.691 -3.240 1.00 92.94 92 VAL A N 1
ATOM 769 C CA . VAL A 1 92 ? -3.616 5.649 -3.155 1.00 92.94 92 VAL A CA 1
ATOM 770 C C . VAL A 1 92 ? -2.529 6.099 -2.183 1.00 92.94 92 VAL A C 1
ATOM 772 O O . VAL A 1 92 ? -1.907 7.148 -2.356 1.00 92.94 92 VAL A O 1
ATOM 775 N N . VAL A 1 93 ? -2.271 5.292 -1.157 1.00 94.81 93 VAL A N 1
ATOM 776 C CA . VAL A 1 93 ? -1.262 5.615 -0.148 1.00 94.81 93 VAL A CA 1
ATOM 777 C C . VAL A 1 93 ? 0.118 5.315 -0.720 1.00 94.81 93 VAL A C 1
ATOM 779 O O . VAL A 1 93 ? 0.460 4.159 -0.967 1.00 94.81 93 VAL A O 1
ATOM 782 N N . LEU A 1 94 ? 0.933 6.353 -0.905 1.00 93.94 94 LEU A N 1
ATOM 783 C CA . LEU A 1 94 ? 2.329 6.198 -1.304 1.00 93.94 94 LEU A CA 1
ATOM 784 C C . LEU A 1 94 ? 3.275 6.283 -0.113 1.00 93.94 94 LEU A C 1
ATOM 786 O O . LEU A 1 94 ? 3.280 7.273 0.616 1.00 93.94 94 LEU A O 1
ATOM 790 N N . LEU A 1 95 ? 4.111 5.259 0.040 1.00 96.00 95 LEU A N 1
ATOM 791 C CA . LEU A 1 95 ? 5.115 5.170 1.096 1.00 96.00 95 LEU A CA 1
ATOM 792 C C . LEU A 1 95 ? 6.522 5.130 0.520 1.00 96.00 95 LEU A C 1
ATOM 794 O O . LEU A 1 95 ? 6.800 4.414 -0.443 1.00 96.00 95 LEU A O 1
ATOM 798 N N . VAL A 1 96 ? 7.431 5.867 1.159 1.00 95.38 96 VAL A N 1
ATOM 799 C CA . VAL A 1 96 ? 8.864 5.770 0.874 1.00 95.38 96 VAL A CA 1
ATOM 800 C C . VAL A 1 96 ? 9.506 4.767 1.822 1.00 95.38 96 VAL A C 1
ATOM 802 O O . VAL A 1 96 ? 9.576 5.011 3.027 1.00 95.38 96 VAL A O 1
ATOM 805 N N . VAL A 1 97 ? 10.035 3.681 1.267 1.00 94.56 97 VAL A N 1
ATOM 806 C CA . VAL A 1 97 ? 10.770 2.646 1.997 1.00 94.56 97 VAL A CA 1
ATOM 807 C C . VAL A 1 97 ? 12.154 2.514 1.381 1.00 94.56 97 VAL A C 1
ATOM 809 O O . VAL A 1 97 ? 12.286 2.201 0.202 1.00 94.56 97 VAL A O 1
ATOM 812 N N . ASN A 1 98 ? 13.187 2.772 2.176 1.00 92.50 98 ASN A N 1
ATOM 813 C CA . ASN A 1 98 ? 14.584 2.591 1.793 1.00 92.50 98 ASN A CA 1
ATOM 814 C C . ASN A 1 98 ? 15.416 2.184 3.009 1.00 92.50 98 ASN A C 1
ATOM 816 O O . ASN A 1 98 ? 14.986 2.370 4.148 1.00 92.50 98 ASN A O 1
ATOM 820 N N . ASP A 1 99 ? 16.587 1.615 2.746 1.00 88.62 99 ASP A N 1
ATOM 821 C CA . ASP A 1 99 ? 17.578 1.099 3.700 1.00 88.62 99 ASP A CA 1
ATOM 822 C C . ASP A 1 99 ? 17.952 2.071 4.828 1.00 88.62 99 ASP A C 1
ATOM 824 O O . ASP A 1 99 ? 18.179 1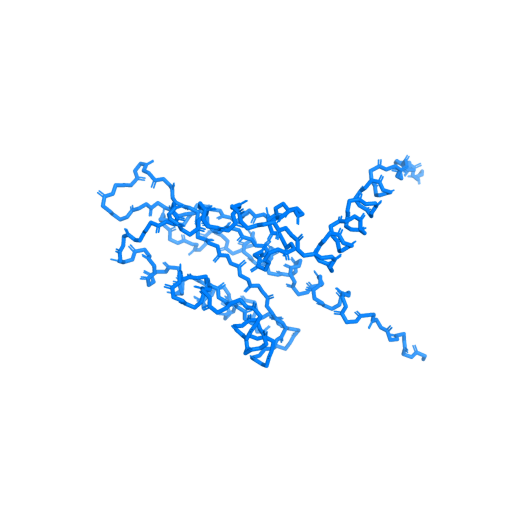.628 5.949 1.00 88.62 99 ASP A O 1
ATOM 828 N N . ILE A 1 100 ? 17.920 3.377 4.572 1.00 91.50 100 ILE A N 1
ATOM 829 C CA . ILE A 1 100 ? 18.296 4.408 5.550 1.00 91.50 100 ILE A CA 1
ATOM 830 C C . ILE A 1 100 ? 17.182 4.683 6.576 1.00 91.50 100 ILE A C 1
ATOM 832 O O . ILE A 1 100 ? 17.462 5.065 7.712 1.00 91.50 100 ILE A O 1
ATOM 836 N N . ARG A 1 101 ? 15.906 4.507 6.208 1.00 93.25 101 ARG A N 1
ATOM 837 C CA . ARG A 1 101 ? 14.775 4.814 7.102 1.00 9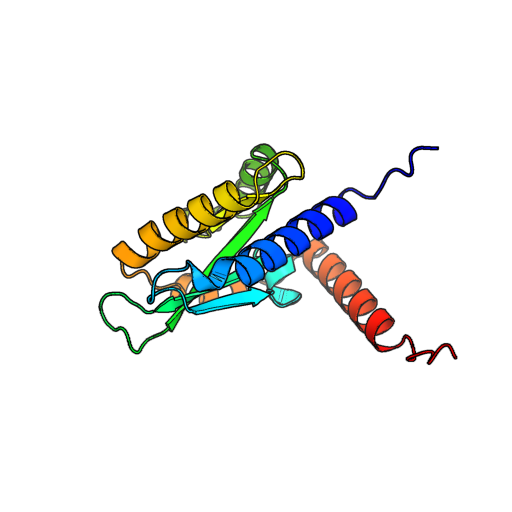3.25 101 ARG A CA 1
ATOM 838 C C . ARG A 1 101 ? 14.603 3.776 8.205 1.00 93.25 101 ARG A C 1
ATOM 840 O O . ARG A 1 101 ? 14.796 2.585 7.974 1.00 93.25 101 ARG A O 1
ATOM 847 N N . ASN A 1 102 ? 14.156 4.206 9.385 1.00 96.31 102 ASN A N 1
ATOM 848 C CA . ASN A 1 102 ? 13.876 3.302 10.497 1.00 96.31 102 ASN A CA 1
ATOM 849 C C . ASN A 1 102 ? 12.565 2.518 10.286 1.00 96.31 102 ASN A C 1
ATOM 851 O O . ASN A 1 102 ? 11.545 3.083 9.893 1.00 96.31 102 ASN A O 1
ATOM 855 N N . ASP A 1 103 ? 12.570 1.221 10.616 1.00 96.69 103 ASP A N 1
ATOM 856 C CA . ASP A 1 103 ? 11.396 0.340 10.500 1.00 96.69 103 ASP A CA 1
ATOM 857 C C . ASP A 1 103 ? 10.170 0.872 11.267 1.00 96.69 103 ASP A C 1
ATOM 859 O O . ASP A 1 103 ? 9.048 0.811 10.764 1.00 96.69 103 ASP A O 1
ATOM 863 N N . ARG A 1 104 ? 10.368 1.401 12.485 1.00 96.50 104 ARG A N 1
ATOM 864 C CA . ARG A 1 104 ? 9.272 1.939 13.306 1.00 96.50 104 ARG A CA 1
ATOM 865 C C . ARG A 1 104 ? 8.700 3.214 12.706 1.00 96.50 104 ARG A C 1
ATOM 867 O O . ARG A 1 104 ? 7.489 3.360 12.700 1.00 96.50 104 ARG A O 1
ATOM 874 N N . GLU A 1 105 ? 9.540 4.100 12.179 1.00 96.88 105 GLU A N 1
ATOM 875 C CA . GLU A 1 105 ? 9.080 5.330 11.522 1.00 96.88 105 GLU A CA 1
ATOM 876 C C . GLU A 1 105 ? 8.260 5.024 10.269 1.00 96.88 105 GLU A C 1
ATOM 878 O O . GLU A 1 105 ? 7.207 5.621 10.067 1.00 96.88 105 GLU A O 1
ATOM 883 N N . ILE A 1 106 ? 8.711 4.062 9.453 1.00 97.19 106 ILE A N 1
ATOM 884 C CA . ILE A 1 106 ? 7.964 3.596 8.276 1.00 97.19 106 ILE A CA 1
ATOM 885 C C . ILE A 1 106 ? 6.590 3.065 8.698 1.00 97.19 106 ILE A C 1
ATOM 887 O O . ILE A 1 106 ? 5.583 3.388 8.069 1.00 97.19 106 ILE A O 1
ATOM 891 N N . PHE A 1 107 ? 6.540 2.254 9.757 1.00 97.62 107 PHE A N 1
ATOM 892 C CA . PHE A 1 107 ? 5.291 1.683 10.253 1.00 97.62 107 PHE A CA 1
ATOM 893 C C . PHE A 1 107 ? 4.348 2.737 10.846 1.00 97.62 107 PHE A C 1
ATOM 895 O O . PHE A 1 107 ? 3.152 2.702 10.567 1.00 97.62 107 PHE A O 1
ATOM 902 N N . THR A 1 108 ? 4.874 3.690 11.619 1.00 97.25 108 THR A N 1
ATOM 903 C CA . THR A 1 108 ? 4.093 4.807 12.163 1.00 97.25 108 THR A CA 1
ATOM 904 C C . THR A 1 108 ? 3.513 5.662 11.041 1.00 97.25 108 THR A C 1
ATOM 906 O O . THR A 1 108 ? 2.302 5.855 11.012 1.00 97.25 108 THR A O 1
ATOM 909 N N . GLU A 1 109 ? 4.329 6.085 10.067 1.00 97.56 109 GLU A N 1
ATOM 910 C CA . GLU A 1 109 ? 3.842 6.862 8.918 1.00 97.56 109 GLU A CA 1
ATOM 911 C C . GLU A 1 109 ? 2.768 6.087 8.142 1.00 97.56 109 GLU A C 1
ATOM 913 O O . GLU A 1 109 ? 1.748 6.651 7.750 1.00 97.56 109 GLU A O 1
ATOM 918 N N . PHE A 1 110 ? 2.961 4.782 7.935 1.00 97.75 110 PHE A N 1
ATOM 919 C CA . PHE A 1 110 ? 1.960 3.932 7.293 1.00 97.75 110 PHE A CA 1
ATOM 920 C C . PHE A 1 110 ? 0.615 3.960 8.029 1.00 97.75 110 PHE A C 1
ATOM 922 O O . PHE A 1 110 ? -0.416 4.198 7.398 1.00 97.75 110 PHE A O 1
ATOM 929 N N . LEU A 1 111 ? 0.614 3.763 9.350 1.00 97.75 111 LEU A N 1
ATOM 930 C CA . LEU A 1 111 ? -0.612 3.804 10.144 1.00 97.75 111 LEU A CA 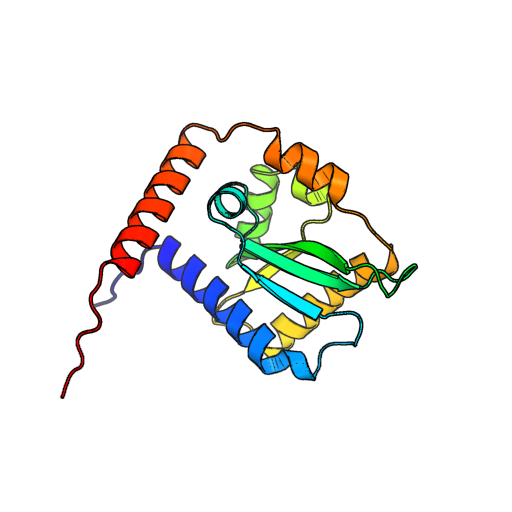1
ATOM 931 C C . LEU A 1 111 ? -1.248 5.198 10.165 1.00 97.75 111 LEU A C 1
ATOM 933 O O . LEU A 1 111 ? -2.467 5.292 10.074 1.00 97.75 111 LEU A O 1
ATOM 937 N N . GLU A 1 112 ? -0.458 6.271 10.223 1.00 97.44 112 GLU A N 1
ATOM 938 C CA . GLU A 1 112 ? -0.956 7.651 10.147 1.00 97.44 112 GLU A CA 1
ATOM 939 C C . GLU A 1 112 ? -1.661 7.923 8.812 1.00 97.44 112 GLU A C 1
ATOM 941 O O . GLU A 1 112 ? -2.768 8.463 8.785 1.00 97.44 112 GLU A O 1
ATOM 946 N N . ARG A 1 113 ? -1.075 7.483 7.691 1.00 96.12 113 ARG A N 1
ATOM 947 C CA . ARG A 1 113 ? -1.701 7.609 6.364 1.00 96.12 113 ARG A CA 1
ATOM 948 C C . ARG A 1 113 ? -3.021 6.846 6.290 1.00 96.12 113 ARG A C 1
ATOM 950 O O . ARG A 1 113 ? -4.000 7.380 5.773 1.00 96.12 113 ARG A O 1
ATOM 957 N N . LEU A 1 114 ? -3.064 5.622 6.819 1.00 96.25 114 LEU A N 1
ATOM 958 C CA . LEU A 1 114 ? -4.299 4.839 6.875 1.00 96.25 114 LEU A CA 1
ATOM 959 C C . LEU A 1 114 ? -5.338 5.459 7.805 1.00 96.25 114 LEU A C 1
ATOM 961 O O . LEU A 1 114 ? -6.524 5.422 7.491 1.00 96.25 114 LEU A O 1
ATOM 965 N N . PHE A 1 115 ? -4.912 6.059 8.912 1.00 96.25 115 PHE A N 1
ATOM 966 C CA . PHE A 1 115 ? -5.802 6.727 9.850 1.00 96.25 115 PHE A CA 1
ATOM 967 C C . PHE A 1 115 ? -6.530 7.910 9.199 1.00 96.25 115 PHE A C 1
ATOM 969 O O . PHE A 1 115 ? -7.727 8.092 9.419 1.00 96.25 115 PHE A O 1
ATOM 976 N N . GLU A 1 116 ? -5.856 8.678 8.337 1.00 94.94 116 GLU A N 1
ATOM 977 C CA . GLU A 1 116 ? -6.506 9.745 7.561 1.00 94.94 116 GLU A CA 1
ATOM 978 C C . GLU A 1 116 ? -7.585 9.219 6.607 1.00 94.94 116 GLU A C 1
ATOM 980 O O . GLU A 1 116 ? -8.620 9.865 6.432 1.00 94.94 116 GLU A O 1
ATOM 985 N N . ILE A 1 117 ? -7.377 8.042 6.012 1.00 93.88 117 ILE A N 1
ATOM 986 C CA . ILE A 1 117 ? -8.383 7.374 5.175 1.00 93.88 117 ILE A CA 1
ATOM 987 C C . ILE A 1 117 ? -9.535 6.846 6.035 1.00 93.88 117 ILE A C 1
ATOM 989 O O . ILE A 1 117 ? -10.700 7.093 5.726 1.00 93.88 117 ILE A O 1
ATOM 993 N N . TRP A 1 118 ? -9.212 6.180 7.143 1.00 95.00 118 TRP A N 1
ATOM 994 C CA . TRP A 1 118 ? -10.177 5.622 8.088 1.00 95.00 118 TRP A CA 1
ATOM 995 C C . TRP A 1 118 ? -11.123 6.691 8.650 1.00 95.00 118 TRP A C 1
ATOM 997 O O . TRP A 1 118 ? -12.336 6.496 8.691 1.00 95.00 118 TRP A O 1
ATOM 1007 N N . LYS A 1 119 ? -10.595 7.870 9.008 1.00 94.62 119 LYS A N 1
ATOM 1008 C CA . LYS A 1 119 ? -11.397 8.999 9.510 1.00 94.62 119 LYS A CA 1
ATOM 1009 C C . LYS A 1 119 ? -12.444 9.497 8.517 1.00 94.62 119 LYS A C 1
ATOM 1011 O O . LYS A 1 119 ? -13.498 9.947 8.963 1.00 94.62 119 LYS A O 1
ATOM 1016 N N . LYS A 1 120 ? -12.137 9.448 7.216 1.00 91.50 120 LYS A N 1
ATOM 1017 C CA . LYS A 1 120 ? -13.005 9.917 6.124 1.00 91.50 120 LYS A CA 1
ATOM 1018 C C . LYS A 1 120 ? -14.080 8.906 5.729 1.00 91.50 120 LYS A C 1
ATOM 1020 O O . LYS A 1 120 ? -14.935 9.249 4.923 1.00 91.50 120 LYS A O 1
ATOM 1025 N N . ASP A 1 121 ? -14.012 7.682 6.256 1.00 86.88 121 ASP A N 1
ATOM 1026 C CA . ASP A 1 121 ? -14.895 6.571 5.890 1.00 86.88 121 ASP A CA 1
ATOM 1027 C C . ASP A 1 121 ? -14.943 6.298 4.370 1.00 86.88 121 ASP A C 1
ATOM 1029 O O . ASP A 1 121 ? -15.985 6.017 3.777 1.00 86.88 121 ASP A O 1
ATOM 1033 N N . TRP A 1 122 ? -13.776 6.423 3.733 1.00 87.88 122 TRP A N 1
ATOM 1034 C CA . TRP A 1 122 ? -13.609 6.384 2.280 1.00 87.88 122 TRP A CA 1
ATOM 1035 C C . TRP A 1 122 ? -13.975 5.020 1.666 1.00 87.88 122 TRP A C 1
ATOM 1037 O O . TRP A 1 122 ? -13.854 3.977 2.309 1.00 87.88 122 TRP A O 1
ATOM 1047 N N . THR A 1 123 ? -14.365 5.024 0.389 1.00 88.94 123 THR A N 1
ATOM 1048 C CA . THR A 1 123 ? -14.686 3.830 -0.415 1.00 88.94 123 THR A CA 1
ATOM 1049 C C . THR A 1 123 ? -13.845 3.810 -1.694 1.00 88.94 123 THR A C 1
ATOM 1051 O O . THR A 1 123 ? -13.603 4.850 -2.307 1.00 88.94 123 THR A O 1
ATOM 1054 N N . TYR A 1 124 ? -13.340 2.638 -2.079 1.00 91.94 124 TYR A N 1
ATOM 1055 C CA . TYR A 1 124 ? -12.406 2.481 -3.208 1.00 91.94 124 TYR A CA 1
ATOM 1056 C C . TYR A 1 124 ? -13.035 1.756 -4.404 1.00 91.94 124 TYR A C 1
ATOM 1058 O O . TYR A 1 124 ? -12.379 1.546 -5.419 1.00 91.94 124 TYR A O 1
ATOM 1066 N N . GLU A 1 125 ? -14.316 1.409 -4.330 1.00 90.56 125 GLU A N 1
ATOM 1067 C CA . GLU A 1 125 ? -15.074 0.732 -5.377 1.00 90.56 125 GLU A CA 1
ATOM 1068 C C . GLU A 1 125 ? -15.019 1.495 -6.712 1.00 90.56 125 GLU A C 1
ATOM 1070 O O . GLU A 1 125 ? -14.680 0.871 -7.723 1.00 90.56 125 GLU A O 1
ATOM 1075 N N . PRO A 1 126 ? -15.224 2.833 -6.763 1.00 89.94 126 PRO A N 1
ATOM 1076 C CA . PRO A 1 126 ? -15.095 3.578 -8.016 1.00 89.94 126 PRO A CA 1
ATOM 1077 C C . PRO A 1 126 ? -13.665 3.563 -8.568 1.00 89.94 126 PRO A C 1
ATOM 1079 O O . PRO A 1 126 ? -13.468 3.501 -9.783 1.00 89.94 126 PRO A O 1
ATOM 1082 N N . PHE A 1 127 ? -12.666 3.609 -7.682 1.00 90.81 127 PHE A N 1
ATOM 1083 C CA . PHE A 1 127 ? -11.261 3.514 -8.064 1.00 90.81 127 PHE A CA 1
ATOM 1084 C C . PHE A 1 127 ? -10.961 2.147 -8.683 1.00 90.81 127 PHE A C 1
ATOM 1086 O O . PHE A 1 127 ? -10.416 2.086 -9.782 1.00 90.81 127 PHE A O 1
ATOM 1093 N N . PHE A 1 128 ? -11.372 1.053 -8.037 1.00 91.00 128 PHE A N 1
ATOM 1094 C CA . PHE A 1 128 ? -11.145 -0.297 -8.549 1.00 91.00 128 PHE A CA 1
ATOM 1095 C C . PHE A 1 128 ? -11.869 -0.554 -9.868 1.00 91.00 128 PHE A C 1
ATOM 1097 O O . PHE A 1 128 ? -11.278 -1.153 -10.766 1.00 91.00 128 PHE A O 1
ATOM 1104 N N . ALA A 1 129 ? -13.096 -0.054 -10.027 1.00 89.81 129 ALA A N 1
ATOM 1105 C CA . ALA A 1 129 ? -13.822 -0.156 -11.288 1.00 89.81 129 ALA A CA 1
ATOM 1106 C C . ALA A 1 129 ? -13.024 0.463 -12.450 1.00 89.81 129 ALA A C 1
ATOM 1108 O O . ALA A 1 129 ? -12.836 -0.184 -13.479 1.00 89.81 129 ALA A O 1
ATOM 1109 N N . ARG A 1 130 ? -12.474 1.672 -12.267 1.00 88.50 130 ARG A N 1
ATOM 1110 C CA . ARG A 1 130 ? -11.625 2.320 -13.282 1.00 88.50 130 ARG A CA 1
ATOM 1111 C C . ARG A 1 130 ? -10.295 1.601 -13.475 1.00 88.50 130 ARG A C 1
ATOM 1113 O O . ARG A 1 130 ? -9.906 1.334 -14.610 1.00 88.50 130 ARG A O 1
ATOM 1120 N N . LEU A 1 131 ? -9.635 1.239 -12.372 1.00 87.75 131 LEU A N 1
ATOM 1121 C CA . LEU A 1 131 ? -8.338 0.567 -12.377 1.00 87.75 131 LEU A CA 1
ATOM 1122 C C . LEU A 1 131 ? -8.371 -0.693 -13.245 1.00 87.75 131 LEU A C 1
ATOM 1124 O O . LEU A 1 131 ? -7.415 -0.941 -13.971 1.00 87.75 131 LEU A O 1
ATOM 1128 N N . TYR A 1 132 ? -9.450 -1.478 -13.190 1.00 86.44 132 TYR A N 1
ATOM 1129 C CA . TYR A 1 132 ? -9.578 -2.719 -13.959 1.00 86.44 132 TYR A CA 1
ATOM 1130 C C . TYR A 1 132 ? -10.252 -2.557 -15.327 1.00 86.44 132 TYR A C 1
ATOM 1132 O O . TYR A 1 132 ? -10.040 -3.416 -16.183 1.00 86.44 132 TYR A O 1
ATOM 1140 N N . ALA A 1 133 ? -11.001 -1.476 -15.565 1.00 85.88 133 ALA A N 1
ATOM 1141 C CA . ALA A 1 133 ? -11.607 -1.194 -16.868 1.00 85.88 133 ALA A CA 1
ATOM 1142 C C . ALA A 1 133 ? -10.570 -0.802 -17.935 1.00 85.88 133 ALA A C 1
ATOM 1144 O O . ALA A 1 133 ? -10.725 -1.141 -19.107 1.00 85.88 133 ALA A O 1
ATOM 1145 N N . GLU A 1 134 ? -9.498 -0.108 -17.549 1.00 80.06 134 GLU A N 1
ATOM 1146 C CA . GLU A 1 134 ? -8.476 0.330 -18.502 1.00 80.06 134 GLU A CA 1
ATOM 1147 C C . GLU A 1 134 ? -7.641 -0.860 -19.007 1.00 80.06 134 GLU A C 1
ATOM 1149 O O . GLU A 1 134 ? -7.071 -1.594 -18.197 1.00 80.06 134 GLU A O 1
ATOM 1154 N N . PRO A 1 135 ? -7.492 -1.088 -20.321 1.00 81.56 135 PRO A N 1
ATOM 1155 C CA . PRO A 1 135 ? -6.607 -2.136 -20.816 1.00 81.56 135 PRO A CA 1
ATOM 1156 C C . PRO A 1 135 ? -5.142 -1.803 -20.498 1.00 81.56 135 PRO A C 1
ATOM 1158 O O . PRO A 1 135 ? -4.713 -0.655 -20.587 1.00 81.56 135 PRO A O 1
ATOM 1161 N N . LEU A 1 136 ? -4.340 -2.822 -20.170 1.00 82.19 136 LEU A N 1
ATOM 1162 C CA . LEU A 1 136 ? -2.893 -2.637 -20.019 1.00 82.19 136 LEU A CA 1
ATOM 1163 C C . LEU A 1 136 ? -2.288 -2.201 -21.353 1.00 82.19 136 LEU A C 1
ATOM 1165 O O . LEU A 1 136 ? -2.532 -2.846 -22.376 1.00 82.19 136 LEU A O 1
ATOM 1169 N N . ASP A 1 137 ? -1.452 -1.166 -21.339 1.00 80.44 137 ASP A N 1
ATOM 1170 C CA . ASP A 1 137 ? -0.685 -0.743 -22.509 1.00 80.44 137 ASP A CA 1
ATOM 1171 C C . ASP A 1 137 ? 0.367 -1.802 -22.916 1.00 80.44 137 ASP A C 1
ATOM 1173 O O . ASP A 1 137 ? 0.579 -2.820 -22.247 1.00 80.44 137 ASP A O 1
ATOM 1177 N N . LYS A 1 138 ? 1.042 -1.602 -24.058 1.00 81.75 138 LYS A N 1
ATOM 1178 C CA . LYS A 1 138 ? 2.038 -2.567 -24.571 1.00 81.75 138 LYS A CA 1
ATOM 1179 C C . LYS A 1 138 ? 3.149 -2.845 -23.550 1.00 81.75 138 LYS A C 1
ATOM 1181 O O . LYS A 1 138 ? 3.622 -3.977 -23.453 1.00 81.75 138 LYS A O 1
ATOM 1186 N N . ARG A 1 139 ? 3.550 -1.827 -22.783 1.00 78.12 139 ARG A N 1
ATOM 1187 C CA . ARG A 1 139 ? 4.589 -1.938 -21.757 1.00 78.12 139 ARG A CA 1
ATOM 1188 C C . ARG A 1 139 ? 4.092 -2.720 -20.539 1.00 78.12 139 ARG A C 1
ATOM 1190 O O . ARG A 1 139 ? 4.799 -3.606 -20.077 1.00 78.12 139 ARG A O 1
ATOM 1197 N N . GLY A 1 140 ? 2.888 -2.441 -20.057 1.00 78.75 140 GLY A N 1
ATOM 1198 C CA . GLY A 1 140 ? 2.242 -3.124 -18.941 1.00 78.75 140 GLY A CA 1
ATOM 1199 C C . GLY A 1 140 ? 1.984 -4.595 -19.242 1.00 78.75 140 GLY A C 1
ATOM 1200 O O . GLY A 1 140 ? 2.237 -5.438 -18.387 1.00 78.75 140 GLY A O 1
ATOM 1201 N N . ARG A 1 141 ? 1.592 -4.932 -20.480 1.00 84.88 141 ARG A N 1
ATOM 1202 C CA . ARG A 1 141 ? 1.504 -6.334 -20.926 1.00 84.88 141 ARG A CA 1
ATOM 1203 C C . ARG A 1 141 ? 2.863 -7.032 -20.878 1.00 84.88 141 ARG A C 1
ATOM 1205 O O . ARG A 1 141 ? 2.950 -8.116 -20.318 1.00 84.88 141 ARG A O 1
ATOM 1212 N N . LYS A 1 142 ? 3.926 -6.383 -21.368 1.00 83.38 142 LYS A N 1
ATOM 1213 C CA . LYS A 1 142 ? 5.291 -6.933 -21.309 1.00 83.38 142 LYS A CA 1
ATOM 1214 C C . LYS A 1 142 ? 5.742 -7.194 -19.866 1.00 83.38 142 LYS A C 1
ATOM 1216 O O . LYS A 1 142 ? 6.209 -8.287 -19.571 1.00 83.38 142 LYS A O 1
ATOM 1221 N N . ILE A 1 143 ? 5.558 -6.223 -18.967 1.00 80.12 143 ILE A N 1
ATOM 1222 C CA . ILE A 1 143 ? 5.922 -6.368 -17.546 1.00 80.12 143 ILE A CA 1
ATOM 1223 C C . ILE A 1 143 ? 5.113 -7.499 -16.899 1.00 80.12 143 ILE A C 1
ATOM 1225 O O . ILE A 1 143 ? 5.676 -8.328 -16.190 1.00 80.12 143 ILE A O 1
ATOM 1229 N N . ARG A 1 144 ? 3.805 -7.577 -17.174 1.00 83.38 144 ARG A N 1
ATOM 1230 C CA . ARG A 1 144 ? 2.944 -8.662 -16.685 1.00 83.38 144 ARG A CA 1
ATOM 1231 C C . ARG A 1 144 ? 3.485 -10.023 -17.119 1.00 83.38 144 ARG A C 1
ATOM 1233 O O . ARG A 1 144 ? 3.614 -10.913 -16.285 1.00 83.38 144 ARG A O 1
ATOM 1240 N N . ASP A 1 145 ? 3.804 -10.181 -18.400 1.00 83.88 145 ASP A N 1
ATOM 1241 C CA . ASP A 1 145 ? 4.274 -11.454 -18.949 1.00 83.88 145 ASP A CA 1
ATOM 1242 C C . ASP A 1 145 ? 5.644 -11.843 -18.353 1.00 83.88 145 ASP A C 1
ATOM 1244 O O . ASP A 1 145 ? 5.855 -13.002 -17.991 1.00 83.88 145 ASP A O 1
ATOM 1248 N N . GLU A 1 146 ? 6.541 -10.871 -18.141 1.00 82.31 146 GLU A N 1
ATOM 1249 C CA . GLU A 1 146 ? 7.817 -11.071 -17.435 1.00 82.31 146 GLU A CA 1
ATOM 1250 C C . GLU A 1 146 ? 7.613 -11.517 -15.976 1.00 82.31 146 GLU A C 1
ATOM 1252 O O . GLU A 1 146 ? 8.290 -12.438 -15.507 1.00 82.31 146 GLU A O 1
ATOM 1257 N N . LEU A 1 147 ? 6.675 -10.901 -15.252 1.00 77.69 147 LEU A N 1
ATOM 1258 C CA . LEU A 1 147 ? 6.356 -11.257 -13.867 1.00 77.69 147 LEU A CA 1
ATOM 1259 C C . LEU A 1 147 ? 5.724 -12.655 -13.766 1.00 77.69 147 LEU A C 1
ATOM 1261 O O . LEU A 1 147 ? 6.158 -13.453 -12.933 1.00 77.69 147 LEU A O 1
ATOM 1265 N N . ILE A 1 148 ? 4.784 -12.996 -14.655 1.00 81.56 148 ILE A N 1
ATOM 1266 C CA . ILE 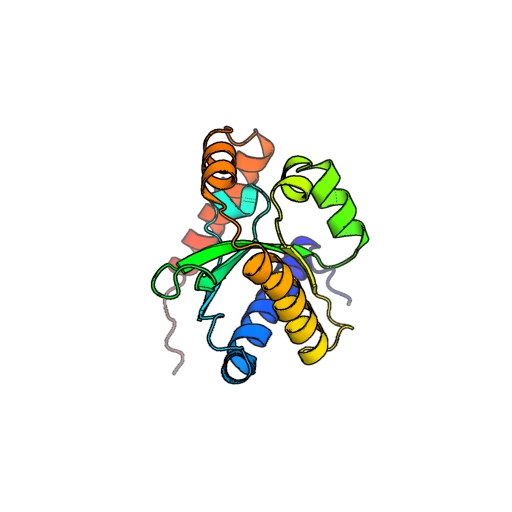A 1 148 ? 4.158 -14.330 -14.719 1.00 81.56 148 ILE A CA 1
ATOM 1267 C C . ILE A 1 148 ? 5.203 -15.413 -15.022 1.00 81.56 148 ILE A C 1
ATOM 1269 O O . ILE A 1 148 ? 5.230 -16.461 -14.364 1.00 81.56 148 ILE A O 1
ATOM 1273 N N . ALA A 1 149 ? 6.089 -15.174 -15.994 1.00 79.06 149 ALA A N 1
ATOM 1274 C CA . ALA A 1 149 ? 7.145 -16.120 -16.351 1.00 79.06 149 ALA A CA 1
ATOM 1275 C C . ALA A 1 149 ? 8.104 -16.374 -15.173 1.00 79.06 149 ALA A C 1
ATOM 1277 O O . ALA A 1 149 ? 8.495 -17.516 -14.912 1.00 79.06 149 ALA A O 1
ATOM 1278 N N . ARG A 1 150 ? 8.438 -15.322 -14.413 1.00 71.75 150 ARG A N 1
ATOM 1279 C CA . ARG A 1 150 ? 9.278 -15.401 -13.205 1.00 71.75 150 ARG A CA 1
ATOM 1280 C C . ARG A 1 150 ? 8.593 -16.122 -12.044 1.00 71.75 150 ARG A C 1
ATOM 1282 O O . ARG A 1 150 ? 9.251 -16.854 -11.306 1.00 71.75 150 ARG A O 1
ATOM 1289 N N . GLU A 1 151 ? 7.291 -15.932 -11.853 1.00 72.25 151 GLU A N 1
ATOM 1290 C CA . GLU A 1 151 ? 6.548 -16.650 -10.813 1.00 72.25 151 GLU A CA 1
ATOM 1291 C C . GLU A 1 151 ? 6.455 -18.150 -11.136 1.00 72.25 151 GLU A C 1
ATOM 1293 O O . GLU A 1 151 ? 6.685 -19.002 -10.275 1.00 72.25 151 GLU A O 1
ATOM 1298 N N . SER A 1 152 ? 6.232 -18.474 -12.411 1.00 71.56 152 SER A N 1
ATOM 1299 C CA . SER A 1 152 ? 6.175 -19.851 -12.907 1.00 71.56 152 SER A CA 1
ATOM 1300 C C . SER A 1 152 ? 7.515 -20.583 -12.770 1.00 71.56 152 SER A C 1
ATOM 1302 O O . SER A 1 152 ? 7.538 -21.756 -12.403 1.00 71.56 152 SER A O 1
ATOM 1304 N N . SER A 1 153 ? 8.645 -19.909 -13.014 1.00 68.19 153 SER A N 1
ATOM 1305 C CA . SER A 1 153 ? 9.977 -20.512 -12.852 1.00 68.19 153 SER A CA 1
ATOM 1306 C C . SER A 1 153 ? 10.354 -20.745 -11.386 1.00 68.19 153 SER A C 1
ATOM 1308 O O . SER A 1 153 ? 11.030 -21.725 -11.078 1.00 68.19 153 SER A O 1
ATOM 1310 N N . ARG A 1 154 ? 9.866 -19.909 -10.461 1.00 60.41 154 ARG A N 1
ATOM 1311 C CA . ARG A 1 154 ? 10.023 -20.121 -9.012 1.00 60.41 154 ARG A CA 1
ATOM 1312 C C . ARG A 1 154 ? 9.247 -21.328 -8.507 1.00 60.41 154 ARG A C 1
ATOM 1314 O O . ARG A 1 154 ? 9.808 -22.108 -7.747 1.00 60.41 154 ARG A O 1
ATOM 1321 N N . ARG A 1 155 ? 7.998 -21.506 -8.951 1.00 59.81 155 ARG A N 1
ATOM 1322 C CA . ARG A 1 155 ? 7.181 -22.682 -8.594 1.00 59.81 155 ARG A CA 1
ATOM 1323 C C . ARG A 1 155 ? 7.738 -23.988 -9.172 1.00 59.81 155 ARG A C 1
ATOM 1325 O O . ARG A 1 155 ? 7.467 -25.048 -8.628 1.00 59.81 155 ARG A O 1
ATOM 1332 N N . LYS A 1 156 ? 8.519 -23.909 -10.256 1.00 55.19 156 LYS A N 1
ATOM 1333 C CA . LYS A 1 156 ? 9.173 -25.054 -10.906 1.00 55.19 156 LYS A CA 1
ATOM 1334 C C . LYS A 1 156 ? 10.545 -25.424 -10.337 1.00 55.19 156 LYS A C 1
ATOM 1336 O O . LYS A 1 156 ? 11.091 -26.425 -10.788 1.00 55.19 156 LYS A O 1
ATOM 1341 N N . LYS A 1 157 ? 11.122 -24.674 -9.387 1.00 44.47 157 LYS A N 1
ATOM 1342 C CA . LYS A 1 157 ? 12.305 -25.170 -8.667 1.00 44.47 157 LYS A CA 1
ATOM 1343 C C . LYS A 1 157 ? 11.847 -26.316 -7.755 1.00 44.47 157 LYS A C 1
ATOM 1345 O O . LYS A 1 157 ? 11.061 -26.043 -6.847 1.00 44.47 157 LYS A O 1
ATOM 1350 N N . PRO A 1 158 ? 12.283 -27.567 -7.988 1.00 43.47 158 PRO A N 1
ATOM 1351 C CA . PRO A 1 158 ? 11.997 -28.634 -7.050 1.00 43.47 158 PRO A CA 1
ATOM 1352 C C . PRO A 1 158 ? 12.614 -28.266 -5.701 1.00 43.47 158 PRO A C 1
ATOM 1354 O O . PRO A 1 158 ? 13.691 -27.670 -5.639 1.00 43.47 158 PRO A O 1
ATOM 1357 N N . PHE A 1 159 ? 11.906 -28.607 -4.628 1.00 43.97 159 PHE A N 1
ATOM 1358 C CA . PHE A 1 159 ? 12.520 -28.769 -3.319 1.00 43.97 159 PHE A CA 1
ATOM 1359 C C . PHE A 1 159 ? 13.709 -29.719 -3.525 1.00 43.97 159 PHE A C 1
ATOM 1361 O O . PHE A 1 159 ? 13.496 -30.886 -3.839 1.00 43.97 159 PHE A O 1
ATOM 1368 N N . SER A 1 160 ? 14.940 -29.220 -3.431 1.00 43.03 160 SER A N 1
ATOM 1369 C CA . SER A 1 160 ? 16.076 -30.082 -3.125 1.00 43.03 160 SER A CA 1
ATOM 1370 C C . SER A 1 160 ? 16.044 -30.246 -1.610 1.00 43.03 160 SER A C 1
ATOM 1372 O O . SER A 1 160 ? 16.299 -29.260 -0.914 1.00 43.03 160 SER A O 1
ATOM 1374 N N . PRO A 1 161 ? 15.670 -31.417 -1.067 1.00 42.75 161 PRO A N 1
ATOM 1375 C CA . PRO A 1 161 ? 16.012 -31.717 0.307 1.00 42.75 161 PRO A CA 1
ATOM 1376 C C . PRO A 1 161 ? 17.528 -31.917 0.304 1.00 42.75 161 PRO A C 1
ATOM 1378 O O . PRO A 1 161 ? 18.021 -32.934 -0.177 1.00 42.75 161 PRO A O 1
ATOM 1381 N N . GLU A 1 162 ? 18.279 -30.898 0.712 1.00 45.78 162 GLU A N 1
ATOM 1382 C CA . GLU A 1 162 ? 19.684 -31.109 1.048 1.00 45.78 162 GLU A CA 1
ATOM 1383 C C . GLU A 1 162 ? 19.747 -31.795 2.418 1.00 45.78 162 GLU A C 1
ATOM 1385 O O . GLU A 1 162 ? 19.028 -31.411 3.345 1.00 45.78 162 GLU A O 1
ATOM 1390 N N . ASN A 1 163 ? 20.539 -32.870 2.435 1.00 40.84 163 ASN A N 1
ATOM 1391 C CA . ASN A 1 163 ? 20.760 -33.843 3.505 1.00 40.84 163 ASN A CA 1
ATOM 1392 C C . ASN A 1 163 ? 21.313 -33.237 4.796 1.00 40.84 163 ASN A C 1
ATOM 1394 O O . ASN A 1 163 ? 22.161 -32.321 4.700 1.00 40.84 163 ASN A O 1
#

Secondary structure (DSSP, 8-state):
------HHHHHHHHHHHHHHHHHHHGGGS-TTEEEEEEPPHHHHTTT--EEEEEE-SS-TT-EEEEEEEEESSHHHHHHHHHH-THHHHTT-EEEE--TTS-HHHHHHHHHHHHHHHHHTT---HHHHHHHHHSPPPHHHHHHHHHHHHHHHHHHTS------

Foldseek 3Di:
DDDPDDPVVQQVVQLVLLQVLCVVCVVVADPQWDHKAADDLLLVLLQFGIWTWGAAPVGRVDIATATEGEDQDPVRVVVSCVVVVVCVVLLHHYFHGHPVDDSVVSVVVVNVSVVVVNVVSDHNVVVVVVSVVDDQDPVSVVSSVVVVVVVVVVVPPDPPPDD

pLDDT: mean 85.48, std 15.87, range [30.92, 97.75]